Protein AF-A0A9W4N2N0-F1 (afdb_monomer)

Secondary structure (DSSP, 8-state):
------PPPPP------------------PPPPTTSPPP-HHHHHHHHHHTTTT--SS--HHHHHTT------SSS-HHHHTTT---EEE-TTT--EEETTHHHHHHHHHHHHHHHHHHHHHHHHHHHHHHHHHHHHHHHHHHHHT----------------

Structure (mmCIF, N/CA/C/O backbone):
data_AF-A0A9W4N2N0-F1
#
_entry.id   AF-A0A9W4N2N0-F1
#
loop_
_atom_site.group_PDB
_atom_site.id
_atom_site.type_symbol
_atom_site.label_atom_id
_atom_site.label_alt_id
_atom_site.label_comp_id
_atom_site.label_asym_id
_atom_site.label_entity_id
_atom_site.label_seq_id
_atom_site.pdbx_PDB_ins_code
_atom_site.Cartn_x
_atom_site.Cartn_y
_atom_site.Cartn_z
_atom_site.occupancy
_atom_site.B_iso_or_equiv
_atom_site.auth_seq_id
_atom_site.auth_comp_id
_atom_site.auth_asym_id
_atom_site.auth_atom_id
_atom_site.pdbx_PDB_model_num
ATOM 1 N N . MET A 1 1 ? -52.660 -8.958 62.579 1.00 41.34 1 MET A N 1
ATOM 2 C CA . MET A 1 1 ? -51.790 -9.693 63.511 1.00 41.34 1 MET A CA 1
ATOM 3 C C . MET A 1 1 ? -51.522 -11.046 62.896 1.00 41.34 1 MET A C 1
ATOM 5 O O . MET A 1 1 ? -52.460 -11.604 62.344 1.00 41.34 1 MET A O 1
ATOM 9 N N . ASP A 1 2 ? -50.265 -11.481 62.991 1.00 40.66 2 ASP A N 1
ATOM 10 C CA . ASP A 1 2 ? -49.773 -12.842 62.741 1.00 40.66 2 ASP A CA 1
ATOM 11 C C . ASP A 1 2 ? -49.777 -13.372 61.294 1.00 40.66 2 ASP A C 1
ATOM 13 O O . ASP A 1 2 ? -50.779 -13.308 60.599 1.00 40.66 2 ASP A O 1
ATOM 17 N N . SER A 1 3 ? -48.690 -13.905 60.730 1.00 47.72 3 SER A N 1
ATOM 18 C CA . SER A 1 3 ? -47.316 -14.108 61.210 1.00 47.72 3 SER A CA 1
ATOM 19 C C . SER A 1 3 ? -46.377 -14.130 59.993 1.00 47.72 3 SER A C 1
ATOM 21 O O . SER A 1 3 ? -46.726 -14.664 58.940 1.00 47.72 3 SER A O 1
ATOM 23 N N . LEU A 1 4 ? -45.163 -13.584 60.134 1.00 51.44 4 LEU A N 1
ATOM 24 C CA . LEU A 1 4 ? -44.071 -13.837 59.192 1.00 51.44 4 LEU A CA 1
ATOM 25 C C . LEU A 1 4 ? -43.657 -15.312 59.287 1.00 51.44 4 LEU A C 1
ATOM 27 O O . LEU A 1 4 ? -43.273 -15.767 60.362 1.00 51.44 4 LEU A O 1
ATOM 31 N N . GLN A 1 5 ? -43.634 -16.026 58.162 1.00 48.12 5 GLN A N 1
ATOM 32 C CA . GLN A 1 5 ?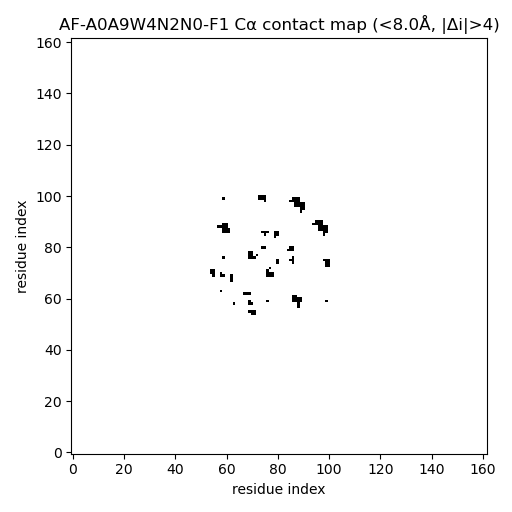 -42.888 -17.278 58.040 1.00 48.12 5 GLN A CA 1
ATOM 33 C C . GLN A 1 5 ? -41.733 -17.091 57.057 1.00 48.12 5 GLN A C 1
ATOM 35 O O . GLN A 1 5 ? -41.908 -16.921 55.853 1.00 48.12 5 GLN A O 1
ATOM 40 N N . ARG A 1 6 ? -40.532 -17.082 57.634 1.00 40.41 6 ARG A N 1
ATOM 41 C CA . ARG A 1 6 ? -39.228 -17.061 56.979 1.00 40.41 6 ARG A CA 1
ATOM 42 C C . ARG A 1 6 ? -38.822 -18.513 56.738 1.00 40.41 6 ARG A C 1
ATOM 44 O O . ARG A 1 6 ? -38.650 -19.252 57.703 1.00 40.41 6 ARG A O 1
ATOM 51 N N . SER A 1 7 ? -38.692 -18.929 55.484 1.00 46.16 7 SER A N 1
ATOM 52 C CA . SER A 1 7 ? -38.201 -20.263 55.124 1.00 46.16 7 SER A CA 1
ATOM 53 C C . SER A 1 7 ? -36.668 -20.278 54.944 1.00 46.16 7 SER A C 1
ATOM 55 O O . SER A 1 7 ? -36.087 -19.239 54.611 1.00 46.16 7 SER A O 1
ATOM 57 N N . PRO A 1 8 ? -35.983 -21.412 55.209 1.00 46.00 8 PRO A N 1
ATOM 58 C CA . PRO A 1 8 ? -34.523 -21.478 55.328 1.00 46.00 8 PRO A CA 1
ATOM 59 C C . PRO A 1 8 ? -33.812 -21.675 53.979 1.00 46.00 8 PRO A C 1
ATOM 61 O O . PRO A 1 8 ? -34.282 -22.413 53.115 1.00 46.00 8 PRO A O 1
ATOM 64 N N . SER A 1 9 ? -32.640 -21.049 53.837 1.00 41.59 9 SER A N 1
ATOM 65 C CA . SER A 1 9 ? -31.685 -21.250 52.740 1.00 41.59 9 SER A CA 1
ATOM 66 C C . SER A 1 9 ? -31.178 -22.698 52.667 1.00 41.59 9 SER A C 1
ATOM 68 O O . SER A 1 9 ? -30.813 -23.241 53.710 1.00 41.59 9 SER A O 1
ATOM 70 N N . PRO A 1 10 ? -31.033 -23.302 51.473 1.00 43.62 10 PRO A N 1
ATOM 71 C CA . PRO A 1 10 ? -30.248 -24.516 51.312 1.00 43.62 10 PRO A CA 1
ATOM 72 C C . PRO A 1 10 ? -28.777 -24.170 51.040 1.00 43.62 10 PRO A C 1
ATOM 74 O O . PRO A 1 10 ? -28.445 -23.375 50.157 1.00 43.62 10 PRO A O 1
ATOM 77 N N . GLU A 1 11 ? -27.898 -24.764 51.840 1.00 38.62 11 GLU A N 1
ATOM 78 C CA . GLU A 1 11 ? -26.449 -24.650 51.753 1.00 38.62 11 GLU A CA 1
ATOM 79 C C . GLU A 1 11 ? -25.875 -25.225 50.447 1.00 38.62 11 GLU A C 1
ATOM 81 O O . GLU A 1 11 ? -26.261 -26.283 49.958 1.00 38.62 11 GLU A O 1
ATOM 86 N N . SER A 1 12 ? -24.899 -24.482 49.922 1.00 44.03 12 SER A N 1
ATOM 87 C CA . SER A 1 12 ? -23.657 -24.923 49.279 1.00 44.03 12 SER A CA 1
ATOM 88 C C . SER A 1 12 ? -23.607 -26.340 48.688 1.00 44.03 12 SER A C 1
ATOM 90 O O . SER A 1 12 ? -23.414 -27.340 49.372 1.00 44.03 12 SER A O 1
ATOM 92 N N . SER A 1 13 ? -23.599 -26.409 47.360 1.00 39.84 13 SER A N 1
ATOM 93 C CA . SER A 1 13 ? -23.002 -27.520 46.613 1.00 39.84 13 SER A CA 1
ATOM 94 C C . SER A 1 13 ? -22.203 -26.944 45.453 1.00 39.84 13 SER A C 1
ATOM 96 O O . SER A 1 13 ? -22.612 -26.977 44.294 1.00 39.84 13 SER A O 1
ATOM 98 N N . ASN A 1 14 ? -21.063 -26.343 45.788 1.00 46.09 14 ASN A N 1
ATOM 99 C CA . ASN A 1 14 ? -20.108 -25.816 44.825 1.00 46.09 14 ASN A CA 1
ATOM 100 C C . ASN A 1 14 ? -19.435 -27.002 44.104 1.00 46.09 14 ASN A C 1
ATOM 102 O O . ASN A 1 14 ? -18.393 -27.496 44.537 1.00 46.09 14 ASN A O 1
ATOM 106 N N . LYS A 1 15 ? -20.066 -27.520 43.041 1.00 44.12 15 LYS A N 1
ATOM 107 C CA . LYS A 1 15 ? -19.470 -28.544 42.172 1.00 44.12 15 LYS A CA 1
ATOM 108 C C . LYS A 1 15 ? -18.323 -27.902 41.397 1.00 44.12 15 LYS A C 1
ATOM 110 O O . LYS A 1 15 ? -18.526 -27.267 40.366 1.00 44.12 15 LYS A O 1
ATOM 115 N N . ARG A 1 16 ? -17.112 -28.059 41.931 1.00 39.72 16 ARG A N 1
ATOM 116 C CA . ARG A 1 16 ? -15.866 -27.786 41.217 1.00 39.72 16 ARG A CA 1
ATOM 117 C C . ARG A 1 16 ? -15.821 -28.704 40.000 1.00 39.72 16 ARG A C 1
ATOM 119 O O . ARG A 1 16 ? -15.762 -29.922 40.140 1.00 39.72 16 ARG A O 1
ATOM 126 N N . ILE A 1 17 ? -15.908 -28.107 38.819 1.00 47.88 17 ILE A N 1
ATOM 127 C CA . ILE A 1 17 ? -15.541 -28.758 37.568 1.00 47.88 17 ILE A CA 1
ATOM 128 C C . ILE A 1 17 ? -14.033 -28.995 37.669 1.00 47.88 17 ILE A C 1
ATOM 130 O O . ILE A 1 17 ? -13.268 -28.047 37.833 1.00 47.88 17 ILE A O 1
ATOM 134 N N . ASN A 1 18 ? -13.630 -30.263 37.689 1.00 41.19 18 ASN A N 1
ATOM 135 C CA . ASN A 1 18 ? -12.228 -30.640 37.613 1.00 41.19 18 ASN A CA 1
ATOM 136 C C . ASN A 1 18 ? -11.771 -30.386 36.175 1.00 41.19 18 ASN A C 1
ATOM 138 O O . ASN A 1 18 ? -12.180 -31.102 35.262 1.00 41.19 18 ASN A O 1
ATOM 142 N N . ASP A 1 19 ? -10.963 -29.347 35.986 1.00 38.22 19 ASP A N 1
ATOM 143 C CA . ASP A 1 19 ? -10.160 -29.179 34.783 1.00 38.22 19 ASP A CA 1
ATOM 144 C C . ASP A 1 19 ? -9.094 -30.282 34.789 1.00 38.22 19 ASP A C 1
ATOM 146 O O . ASP A 1 19 ? -8.152 -30.249 35.584 1.00 38.22 19 ASP A O 1
ATOM 150 N N . ASP A 1 20 ? -9.287 -31.292 33.940 1.00 39.09 20 ASP A N 1
ATOM 151 C CA . ASP A 1 20 ? -8.318 -32.355 33.691 1.00 39.09 20 ASP A CA 1
ATOM 152 C C . ASP A 1 20 ? -7.038 -31.724 33.123 1.00 39.09 20 ASP A C 1
ATOM 154 O O . ASP A 1 20 ? -6.958 -31.278 31.973 1.00 39.09 20 ASP A O 1
ATOM 158 N N . ALA A 1 21 ? -6.046 -31.587 33.997 1.00 45.16 21 ALA A N 1
ATOM 159 C CA . ALA A 1 21 ? -4.728 -31.106 33.656 1.00 45.16 21 ALA A CA 1
ATOM 160 C C . ALA A 1 21 ? -4.012 -32.200 32.859 1.00 45.16 21 ALA A C 1
ATOM 162 O O . ALA A 1 21 ? -3.432 -33.120 33.427 1.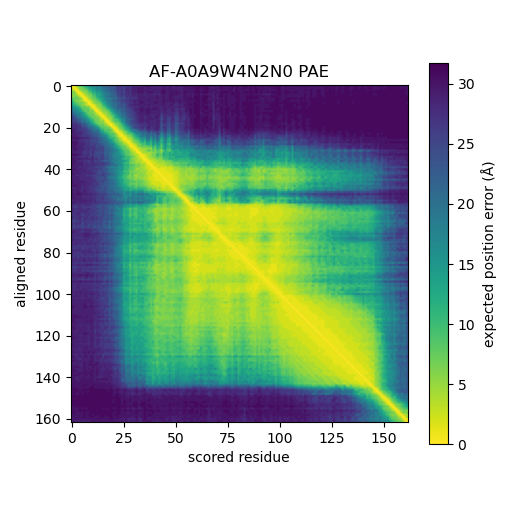00 45.16 21 ALA A O 1
ATOM 163 N N . SER A 1 22 ? -4.015 -32.068 31.532 1.00 52.19 22 SER A N 1
ATOM 164 C CA . SER A 1 22 ? -3.043 -32.734 30.665 1.00 52.19 22 SER A CA 1
ATOM 165 C C . SER A 1 22 ? -1.631 -32.287 31.075 1.00 52.19 22 SER A C 1
ATOM 167 O O . SER A 1 22 ? -1.112 -31.280 30.582 1.00 52.19 22 SER A O 1
ATOM 169 N N . ASP A 1 23 ? -1.019 -33.032 31.993 1.00 50.09 23 ASP A N 1
ATOM 170 C CA . ASP A 1 23 ? 0.338 -32.852 32.502 1.00 50.09 23 ASP A CA 1
ATOM 171 C C . ASP A 1 23 ? 1.360 -33.285 31.442 1.00 50.09 23 ASP A C 1
ATOM 173 O O . ASP A 1 23 ? 1.898 -34.390 31.449 1.00 50.09 23 ASP A O 1
ATOM 177 N N . ASN A 1 24 ? 1.589 -32.415 30.457 1.00 54.53 24 ASN A N 1
ATOM 178 C CA . ASN A 1 24 ? 2.784 -32.493 29.628 1.00 54.53 24 ASN A CA 1
ATOM 179 C C . ASN A 1 24 ? 3.820 -31.518 30.213 1.00 54.53 24 ASN A C 1
ATOM 181 O O . ASN A 1 24 ? 3.557 -30.304 30.221 1.00 54.53 24 ASN A O 1
ATOM 185 N N . PRO A 1 25 ? 4.985 -31.987 30.706 1.00 54.00 25 PRO A N 1
ATOM 186 C CA . PRO A 1 25 ? 5.994 -31.110 31.276 1.00 54.00 25 PRO A CA 1
ATOM 187 C C . PRO A 1 25 ? 6.456 -30.109 30.216 1.00 54.00 25 PRO A C 1
ATOM 189 O O . PRO A 1 25 ? 7.121 -30.450 29.238 1.00 54.00 25 PRO A O 1
ATOM 192 N N . LYS A 1 26 ? 6.096 -28.835 30.414 1.00 56.56 26 LYS A N 1
ATOM 193 C CA . LYS A 1 26 ? 6.559 -27.737 29.558 1.00 56.56 26 LYS A CA 1
ATOM 194 C C . LYS A 1 26 ? 8.093 -27.786 29.530 1.00 56.56 26 LYS A C 1
ATOM 196 O O . LYS A 1 26 ? 8.701 -27.714 30.603 1.00 56.56 26 LYS A O 1
ATOM 201 N N . PRO A 1 27 ? 8.734 -27.888 28.351 1.00 63.66 27 PRO A N 1
ATOM 202 C CA . PRO A 1 27 ? 10.182 -28.002 28.269 1.00 63.66 27 PRO A CA 1
ATOM 203 C C . PRO A 1 27 ? 10.830 -26.810 28.978 1.00 63.66 27 PRO A C 1
ATOM 205 O O . PRO A 1 27 ? 10.466 -25.651 28.740 1.00 63.66 27 PRO A O 1
ATOM 208 N N . LYS A 1 28 ? 11.768 -27.099 29.889 1.00 60.41 28 LYS A N 1
ATOM 209 C CA . LYS A 1 28 ? 12.525 -26.079 30.623 1.00 60.41 28 LYS A CA 1
ATOM 210 C C . LYS A 1 28 ? 13.250 -25.212 29.598 1.00 60.41 28 LYS A C 1
ATOM 212 O O . LYS A 1 28 ? 14.153 -25.678 28.911 1.00 60.41 28 LYS A O 1
ATOM 217 N N . LYS A 1 29 ? 12.838 -23.948 29.476 1.00 67.38 29 LYS A N 1
ATOM 218 C CA . LYS A 1 29 ? 13.487 -22.991 28.577 1.00 67.38 29 LYS A CA 1
ATOM 219 C C . LYS A 1 29 ? 14.905 -22.743 29.088 1.00 67.38 29 LYS A C 1
ATOM 221 O O . LYS A 1 29 ? 15.081 -22.051 30.089 1.00 67.38 29 LYS A O 1
ATOM 226 N N . HIS A 1 30 ? 15.898 -23.328 28.424 1.00 72.94 30 HIS A N 1
ATOM 227 C CA . HIS A 1 30 ? 17.304 -23.038 28.683 1.00 72.94 30 HIS A CA 1
ATOM 228 C C . HIS A 1 30 ? 17.534 -21.530 28.494 1.00 72.94 30 HIS A C 1
ATOM 230 O O . HIS A 1 30 ? 17.078 -20.946 27.505 1.00 72.94 30 HIS A O 1
ATOM 236 N N . ARG A 1 31 ? 18.193 -20.868 29.456 1.00 73.75 31 ARG A N 1
ATOM 237 C CA . ARG A 1 31 ? 18.574 -19.456 29.288 1.00 73.75 31 ARG A CA 1
ATOM 238 C C . ARG A 1 31 ? 19.584 -19.398 28.144 1.00 73.75 31 ARG A C 1
ATOM 240 O O . ARG A 1 31 ? 20.559 -20.139 28.162 1.00 73.75 31 ARG A O 1
ATOM 247 N N . ARG A 1 32 ? 19.331 -18.557 27.142 1.00 76.69 32 ARG A N 1
ATOM 248 C CA . ARG A 1 32 ? 20.263 -18.366 26.020 1.00 76.69 32 ARG A CA 1
ATOM 249 C C . ARG A 1 32 ? 21.641 -17.975 26.553 1.00 76.69 32 ARG A C 1
ATOM 251 O O . ARG A 1 32 ? 21.721 -17.188 27.501 1.00 76.69 32 ARG A O 1
ATOM 258 N N . SER A 1 33 ? 22.691 -18.538 25.963 1.00 78.94 33 SER A N 1
ATOM 259 C CA . SER A 1 33 ? 24.059 -18.130 26.264 1.00 78.94 33 SER A CA 1
ATOM 260 C C . SER A 1 33 ? 24.280 -16.695 25.787 1.00 78.94 33 SER A C 1
ATOM 262 O O . SER A 1 33 ? 23.621 -16.226 24.861 1.00 78.94 33 SER A O 1
ATOM 264 N N . ARG A 1 34 ? 25.236 -15.989 26.398 1.00 82.12 34 ARG A N 1
ATOM 265 C CA . ARG A 1 34 ? 25.614 -14.624 25.993 1.00 82.12 34 ARG A CA 1
ATOM 266 C C . ARG A 1 34 ? 26.115 -14.551 24.539 1.00 82.12 34 ARG A C 1
ATOM 268 O O . ARG A 1 34 ? 26.063 -13.477 23.956 1.00 82.12 34 ARG A O 1
ATOM 275 N N . HIS A 1 35 ? 26.591 -15.670 23.987 1.00 86.00 35 HIS A N 1
ATOM 276 C CA . HIS A 1 35 ? 27.174 -15.768 22.643 1.00 86.00 35 HIS A CA 1
ATOM 277 C C . HIS A 1 35 ? 26.260 -16.456 21.616 1.00 86.00 35 HIS A C 1
ATOM 279 O O . HIS A 1 35 ? 26.697 -16.696 20.495 1.00 86.00 35 HIS A O 1
ATOM 285 N N . ASP A 1 36 ? 25.020 -16.799 21.978 1.00 82.56 36 ASP A N 1
ATOM 286 C CA . ASP A 1 36 ? 24.069 -17.305 20.986 1.00 82.56 36 ASP A CA 1
ATOM 287 C C . ASP A 1 36 ? 23.644 -16.176 20.030 1.00 82.56 36 ASP A C 1
ATOM 289 O O . ASP A 1 36 ? 23.421 -15.049 20.488 1.00 82.56 36 ASP A O 1
ATOM 293 N N . PRO A 1 37 ? 23.487 -16.455 18.721 1.00 85.50 37 PRO A N 1
ATOM 294 C CA . PRO A 1 37 ? 22.957 -15.481 17.777 1.00 85.50 37 PRO A CA 1
ATOM 295 C C . PRO A 1 37 ? 21.541 -15.057 18.178 1.00 85.50 37 PRO A C 1
ATOM 297 O O . PRO A 1 37 ? 20.750 -15.838 18.719 1.00 85.50 37 PRO A O 1
ATOM 300 N N . GLU A 1 38 ? 21.212 -13.794 17.914 1.00 86.38 38 GLU A N 1
ATOM 301 C CA . GLU A 1 38 ? 19.901 -13.263 18.254 1.00 86.38 38 GLU A CA 1
ATOM 302 C C . GLU A 1 38 ? 18.815 -13.964 17.411 1.00 86.38 38 GLU A C 1
ATOM 304 O O . GLU A 1 38 ? 18.918 -14.005 16.184 1.00 86.38 38 GLU A O 1
ATOM 309 N N . PRO A 1 39 ? 17.785 -14.565 18.033 1.00 87.12 39 PRO A N 1
ATOM 310 C CA . PRO A 1 39 ? 16.715 -15.216 17.293 1.00 87.12 39 PRO A CA 1
ATOM 311 C C . PRO A 1 39 ? 15.840 -14.181 16.589 1.00 87.12 39 PRO A C 1
ATOM 313 O O . PRO A 1 39 ? 15.704 -13.049 17.054 1.00 87.12 39 PRO A O 1
ATOM 316 N N . ASP A 1 40 ? 15.145 -14.606 15.532 1.00 89.56 40 ASP A N 1
ATOM 317 C CA . ASP A 1 40 ? 14.111 -13.779 14.912 1.00 89.56 40 ASP A CA 1
ATOM 318 C C . ASP A 1 40 ? 12.923 -13.606 15.874 1.00 89.56 40 ASP A C 1
ATOM 320 O O . ASP A 1 40 ? 11.980 -14.405 15.928 1.00 89.56 40 ASP A O 1
ATOM 324 N N . TRP A 1 41 ? 12.964 -12.518 16.640 1.00 88.81 41 TRP A N 1
ATOM 325 C CA . TRP A 1 41 ? 11.894 -12.099 17.539 1.00 88.81 41 TRP A CA 1
ATOM 326 C C . TRP A 1 41 ? 10.555 -11.944 16.821 1.00 88.81 41 TRP A C 1
ATOM 328 O O . TRP A 1 41 ? 9.505 -12.231 17.401 1.00 88.81 41 TRP A O 1
ATOM 338 N N . SER A 1 42 ? 10.582 -11.529 15.554 1.00 89.88 42 SER A N 1
ATOM 339 C CA . SER A 1 42 ? 9.380 -11.323 14.756 1.00 89.88 42 SER A CA 1
ATOM 340 C C . SER A 1 42 ? 8.741 -12.656 14.378 1.00 89.88 42 SER A C 1
ATOM 342 O O . SER A 1 42 ? 7.521 -12.778 14.467 1.00 89.88 42 SER A O 1
ATOM 344 N N . ALA A 1 43 ? 9.526 -13.680 14.024 1.00 88.06 43 ALA A N 1
ATOM 345 C CA . ALA A 1 43 ? 9.008 -15.032 13.783 1.00 88.06 43 ALA A CA 1
ATOM 346 C C . ALA A 1 43 ? 8.335 -15.615 15.025 1.00 88.06 43 ALA A C 1
ATOM 348 O O . ALA A 1 43 ? 7.201 -16.091 14.946 1.00 88.06 43 ALA A O 1
ATOM 349 N N . LEU A 1 44 ? 8.990 -15.502 16.181 1.00 89.06 44 LEU A N 1
ATOM 350 C CA . LEU A 1 44 ? 8.438 -15.978 17.450 1.00 89.06 44 LEU A CA 1
ATOM 351 C C . LEU A 1 44 ? 7.134 -15.250 17.812 1.00 89.06 44 LEU A C 1
ATOM 353 O O . LEU A 1 44 ? 6.187 -15.863 18.311 1.00 89.06 44 LEU A O 1
ATOM 357 N N . MET A 1 45 ? 7.049 -13.945 17.536 1.00 85.75 45 MET A N 1
ATOM 358 C CA . MET A 1 45 ? 5.816 -13.183 17.743 1.00 85.75 45 MET A CA 1
ATOM 359 C C . MET A 1 45 ? 4.719 -13.566 16.751 1.00 85.75 45 MET A C 1
ATOM 361 O O . MET A 1 45 ? 3.573 -13.714 17.173 1.00 85.75 45 MET A O 1
ATOM 365 N N . ARG A 1 46 ? 5.041 -13.801 15.472 1.00 86.56 46 ARG A N 1
ATOM 366 C CA . ARG A 1 46 ? 4.076 -14.312 14.481 1.00 86.56 46 ARG A CA 1
ATOM 367 C C . ARG A 1 46 ? 3.476 -15.648 14.926 1.00 86.56 46 ARG A C 1
ATOM 369 O O . ARG A 1 46 ? 2.260 -15.809 14.873 1.00 86.56 46 ARG A O 1
ATOM 376 N N . GLU A 1 47 ? 4.299 -16.562 15.439 1.00 85.06 47 GLU A N 1
ATOM 377 C CA . GLU A 1 47 ? 3.845 -17.863 15.952 1.00 85.06 47 GLU A CA 1
ATOM 378 C C . GLU A 1 47 ? 2.972 -17.732 17.212 1.00 85.06 47 GLU A C 1
ATOM 380 O O . GLU A 1 47 ? 2.000 -18.463 17.408 1.00 85.06 47 GLU A O 1
ATOM 385 N N . LYS A 1 48 ? 3.292 -16.779 18.090 1.00 84.19 48 LYS A N 1
ATOM 386 C CA . LYS A 1 48 ? 2.484 -16.519 19.285 1.00 84.19 48 LYS A CA 1
ATOM 387 C C . LYS A 1 48 ? 1.126 -15.907 18.934 1.00 84.19 48 LYS A C 1
ATOM 389 O O . LYS A 1 48 ? 0.122 -16.275 19.540 1.00 84.19 48 LYS A O 1
ATOM 394 N N . VAL A 1 49 ? 1.098 -14.988 17.969 1.00 79.56 49 VAL A N 1
ATOM 395 C CA . VAL A 1 49 ? -0.119 -14.297 17.517 1.00 79.56 49 VAL A CA 1
ATOM 396 C C . VAL A 1 49 ? -1.050 -15.242 16.756 1.00 79.56 49 VAL A C 1
ATOM 398 O O . VAL A 1 49 ? -2.261 -15.186 16.970 1.00 79.56 49 VAL A O 1
ATOM 401 N N . SER A 1 50 ? -0.520 -16.151 15.929 1.00 74.56 50 SER A N 1
ATOM 402 C CA . SER A 1 50 ? -1.342 -17.129 15.198 1.00 74.56 50 SER A CA 1
ATOM 403 C C . SER A 1 50 ? -2.098 -18.079 16.135 1.00 74.56 50 SER A C 1
ATOM 405 O O . SER A 1 50 ? -3.252 -18.415 15.873 1.00 74.56 50 SER A O 1
ATOM 407 N N . LYS A 1 51 ? -1.500 -18.436 17.280 1.00 72.75 51 LYS A N 1
ATOM 408 C CA . LYS A 1 51 ? -2.135 -19.259 18.325 1.00 72.75 51 LYS A CA 1
ATOM 409 C C . LYS A 1 51 ? -3.243 -18.526 19.099 1.00 72.75 51 LYS A C 1
ATOM 411 O O . LYS A 1 51 ? -4.081 -19.181 19.708 1.00 72.75 51 LYS A O 1
ATOM 416 N N . SER A 1 52 ? -3.296 -17.189 19.075 1.00 64.56 52 SER A N 1
ATOM 417 C CA . SER A 1 52 ? -4.309 -16.377 19.777 1.00 64.56 52 SER A CA 1
ATOM 418 C C . SER A 1 52 ? -5.375 -15.783 18.842 1.00 64.56 52 SER A C 1
ATOM 420 O O . SER A 1 52 ? -5.798 -14.640 19.033 1.00 64.56 52 SER A O 1
ATOM 422 N N . SER A 1 53 ? -5.807 -16.538 17.825 1.00 63.09 53 SER A N 1
ATOM 423 C CA . SER A 1 53 ? -6.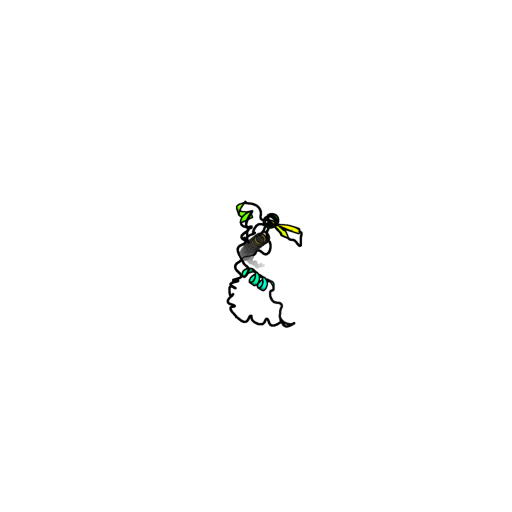576 -16.041 16.665 1.00 63.09 53 SER A CA 1
ATOM 424 C C . SER A 1 53 ? -7.898 -15.320 16.986 1.00 63.09 53 SER A C 1
ATOM 426 O O . SER A 1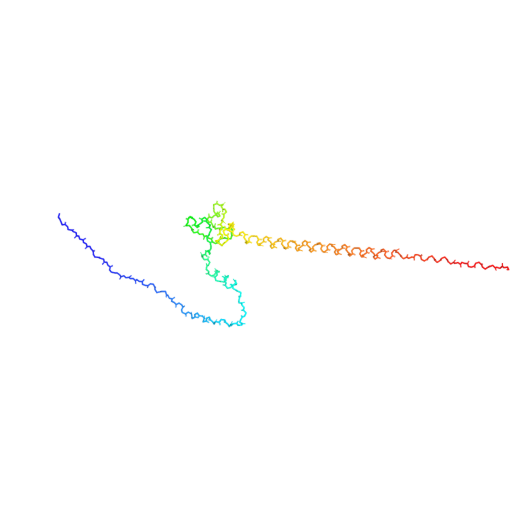 53 ? -8.418 -14.582 16.153 1.00 63.09 53 SER A O 1
ATOM 428 N N . SER A 1 54 ? -8.442 -15.469 18.199 1.00 61.94 54 SER A N 1
ATOM 429 C CA . SER A 1 54 ? -9.720 -14.852 18.575 1.00 61.94 54 SER A CA 1
ATOM 430 C C . SER A 1 54 ? -9.636 -13.369 18.967 1.00 61.94 54 SER A C 1
ATOM 432 O O . SER A 1 54 ? -10.679 -12.706 18.986 1.00 61.94 54 SER A O 1
ATOM 434 N N . ARG A 1 55 ? -8.468 -12.831 19.343 1.00 65.56 55 ARG A N 1
ATOM 435 C CA . ARG A 1 55 ? -8.358 -11.449 19.847 1.00 65.56 55 ARG A CA 1
ATOM 436 C C . ARG A 1 55 ? -7.504 -10.601 18.917 1.00 65.56 55 ARG A C 1
ATOM 438 O O . ARG A 1 55 ? -6.338 -10.898 18.689 1.00 65.56 55 ARG A O 1
ATOM 445 N N . VAL A 1 56 ? -8.074 -9.502 18.424 1.00 72.31 56 VAL A N 1
ATOM 446 C CA . VAL A 1 56 ? -7.306 -8.484 17.704 1.00 72.31 56 VAL A CA 1
ATOM 447 C C . VAL A 1 56 ? -6.523 -7.639 18.710 1.00 72.31 56 VAL A C 1
ATOM 449 O O . VAL A 1 56 ? -7.099 -7.143 19.677 1.00 72.31 56 VAL A O 1
ATOM 452 N N . GLY A 1 57 ? -5.216 -7.473 18.491 1.00 76.50 57 GLY A N 1
ATOM 453 C CA . GLY A 1 57 ? -4.359 -6.682 19.386 1.00 76.50 57 GLY A CA 1
ATOM 454 C C . GLY A 1 57 ? -4.748 -5.199 19.442 1.00 76.50 57 GLY A C 1
ATOM 455 O O . GLY A 1 57 ? -4.589 -4.554 20.474 1.00 76.50 57 GLY A O 1
ATOM 456 N N . GLN A 1 58 ? -5.334 -4.672 18.361 1.00 86.69 58 GLN A N 1
ATOM 457 C CA . GLN A 1 58 ? -5.812 -3.292 18.277 1.00 86.69 58 GLN A CA 1
ATOM 458 C C . GLN A 1 58 ? -7.217 -3.243 17.672 1.00 86.69 58 GLN A C 1
ATOM 460 O O . GLN A 1 58 ? -7.434 -3.632 16.521 1.00 86.69 58 GLN A O 1
ATOM 465 N N . ALA A 1 59 ? -8.187 -2.755 18.446 1.00 93.00 59 ALA A N 1
ATOM 466 C CA . ALA A 1 59 ? -9.529 -2.441 17.956 1.00 93.00 59 ALA A CA 1
ATOM 467 C C . ALA A 1 59 ? -9.530 -1.118 17.168 1.00 93.00 59 ALA A C 1
ATOM 469 O O . ALA A 1 59 ? -8.747 -0.214 17.469 1.00 93.00 59 ALA A O 1
ATOM 470 N N . CYS A 1 60 ? -10.416 -1.000 16.174 1.00 94.44 60 CYS A N 1
ATOM 471 C CA . CYS A 1 60 ? -10.625 0.251 15.439 1.00 94.44 60 CYS A CA 1
ATOM 472 C C . CYS A 1 60 ? -11.297 1.320 16.311 1.00 94.44 60 CYS A C 1
ATOM 474 O O . CYS A 1 60 ? -11.916 1.004 17.332 1.00 94.44 60 CYS A O 1
ATOM 476 N N . ASP A 1 61 ? -11.201 2.583 15.903 1.00 94.81 61 ASP A N 1
ATOM 477 C CA . ASP A 1 61 ? -11.621 3.706 16.750 1.00 94.81 61 ASP A CA 1
ATOM 478 C C . ASP A 1 61 ? -13.135 3.739 16.963 1.00 94.81 61 ASP A C 1
ATOM 480 O O . ASP A 1 61 ? -13.604 3.957 18.079 1.00 94.81 61 ASP A O 1
ATOM 484 N N . ARG A 1 62 ? -13.915 3.382 15.935 1.00 94.94 62 ARG A N 1
ATOM 485 C CA . ARG A 1 62 ? -15.376 3.256 16.043 1.00 94.94 62 ARG A CA 1
ATOM 486 C C . ARG A 1 62 ? -15.786 2.206 17.075 1.00 94.94 62 ARG A C 1
ATOM 488 O O . ARG A 1 62 ? -16.602 2.495 17.948 1.00 94.94 62 ARG A O 1
ATOM 495 N N . CYS A 1 63 ? -15.220 1.001 16.988 1.00 94.88 63 CYS A N 1
ATOM 496 C CA . CYS A 1 63 ? -15.526 -0.077 17.931 1.00 94.88 63 CYS A CA 1
ATOM 497 C C . CYS A 1 63 ? -15.068 0.269 19.352 1.00 94.88 63 CYS A C 1
ATOM 499 O O . CYS A 1 63 ? -15.763 -0.062 20.311 1.00 94.88 63 CYS A O 1
ATOM 501 N N . LYS A 1 64 ? -13.940 0.977 19.479 1.00 93.81 64 LYS A N 1
ATOM 502 C CA . LYS A 1 64 ? -13.407 1.457 20.757 1.00 93.81 64 LYS A CA 1
ATOM 503 C C . LYS A 1 64 ? -14.358 2.460 21.421 1.00 93.81 64 LYS A C 1
ATOM 505 O O . LYS A 1 64 ? -14.705 2.273 22.582 1.00 93.81 64 LYS A O 1
ATOM 510 N N . LEU A 1 65 ? -14.838 3.464 20.681 1.00 94.69 65 LEU A N 1
ATOM 511 C CA . LEU A 1 65 ? -15.758 4.487 21.201 1.00 94.69 65 LEU A CA 1
ATOM 512 C C . LEU A 1 65 ? -17.158 3.938 21.496 1.00 94.69 65 LEU A C 1
ATOM 514 O O . LEU A 1 65 ? -17.743 4.251 22.528 1.00 94.69 65 LEU A O 1
ATOM 518 N N . LYS A 1 66 ? -17.695 3.089 20.613 1.00 95.00 66 LYS A N 1
ATOM 519 C CA . LYS A 1 66 ? -19.021 2.471 20.783 1.00 95.00 66 LYS A CA 1
ATOM 520 C C . LYS A 1 66 ? -19.020 1.257 21.717 1.00 95.00 66 LYS A C 1
ATOM 522 O O . LYS A 1 66 ? -20.078 0.676 21.928 1.00 95.00 66 LYS A O 1
ATOM 527 N N . LYS A 1 67 ? -17.859 0.877 22.267 1.00 94.12 67 LYS A N 1
ATOM 528 C CA . LYS A 1 67 ? -17.682 -0.269 23.177 1.00 94.12 67 LYS A CA 1
ATOM 529 C C . LYS A 1 67 ? -18.290 -1.566 22.624 1.00 94.12 67 LYS A C 1
ATOM 531 O O . LYS A 1 67 ? -18.968 -2.305 23.328 1.00 94.12 67 LYS A O 1
ATOM 536 N N . MET A 1 68 ? -18.037 -1.838 21.346 1.00 92.56 68 MET A N 1
ATOM 537 C CA . MET A 1 68 ? -18.544 -3.014 20.629 1.00 92.56 68 MET A CA 1
ATOM 538 C C . MET A 1 68 ? -17.398 -3.907 20.137 1.00 92.56 68 MET A C 1
ATOM 540 O O . MET A 1 68 ? -16.259 -3.455 19.991 1.00 92.56 68 MET A O 1
ATOM 544 N N . LYS A 1 69 ? -17.692 -5.183 19.853 1.00 91.38 69 LYS A N 1
ATOM 545 C CA . LYS A 1 69 ? -16.691 -6.159 19.392 1.00 91.38 69 LYS A CA 1
ATOM 546 C C . LYS A 1 69 ? -16.081 -5.733 18.047 1.00 91.38 69 LYS A C 1
ATOM 548 O O . LYS A 1 69 ? -16.796 -5.357 17.124 1.00 91.38 69 LYS A O 1
ATOM 553 N N . CYS A 1 70 ? -14.754 -5.815 17.940 1.00 93.06 70 CYS A N 1
ATOM 554 C CA . CYS A 1 70 ? -14.002 -5.577 16.705 1.00 93.06 70 CYS A CA 1
ATOM 555 C C . CYS A 1 70 ? -13.431 -6.905 16.193 1.00 93.06 70 CYS A C 1
ATOM 557 O O . CYS A 1 70 ? -12.729 -7.590 16.935 1.00 93.06 70 CYS A O 1
ATOM 559 N N . THR A 1 71 ? -13.709 -7.259 14.939 1.00 91.00 71 THR A N 1
ATOM 560 C CA . THR A 1 71 ? -13.168 -8.462 14.284 1.00 91.00 71 THR A CA 1
ATOM 561 C C . THR A 1 71 ? -11.833 -8.174 13.568 1.00 91.00 71 THR A C 1
ATOM 563 O O . THR A 1 71 ? -11.582 -7.021 13.193 1.00 91.00 71 THR A O 1
ATOM 566 N N . PRO A 1 72 ? -10.944 -9.179 13.419 1.00 85.62 72 PRO A N 1
ATOM 567 C CA . PRO A 1 72 ? -9.599 -9.029 12.851 1.00 85.62 72 PRO A CA 1
ATOM 568 C C . PRO A 1 72 ? -9.529 -9.189 11.316 1.00 85.62 72 PRO A C 1
ATOM 570 O O . PRO A 1 72 ? -8.603 -9.803 10.800 1.00 85.62 72 PRO A O 1
ATOM 573 N N . ASP A 1 73 ? -10.475 -8.630 10.569 1.00 86.50 73 ASP A N 1
ATOM 574 C CA . ASP A 1 73 ? -10.505 -8.772 9.106 1.00 86.50 73 ASP A CA 1
ATOM 575 C C . ASP A 1 73 ? -9.501 -7.836 8.400 1.00 86.50 73 ASP A C 1
ATOM 577 O O . ASP A 1 73 ? -9.240 -6.713 8.856 1.00 86.50 73 ASP A O 1
ATOM 581 N N . PHE A 1 74 ? -8.963 -8.285 7.257 1.00 80.62 74 PHE A N 1
ATOM 582 C CA . PHE A 1 74 ? -7.883 -7.606 6.521 1.00 80.62 74 PHE A CA 1
ATOM 583 C C . PHE A 1 74 ? -8.270 -6.206 6.015 1.00 80.62 74 PHE A C 1
ATOM 585 O O . PHE A 1 74 ? -7.508 -5.250 6.172 1.00 80.62 74 PHE A O 1
ATOM 592 N N . TYR A 1 75 ? -9.470 -6.057 5.446 1.00 85.62 75 TYR A N 1
ATOM 593 C CA . TYR A 1 75 ? -9.928 -4.796 4.842 1.00 85.62 75 TYR A CA 1
ATOM 594 C C . TYR A 1 75 ? -10.595 -3.831 5.834 1.00 85.62 75 TYR A C 1
ATOM 596 O O . TYR A 1 75 ? -10.746 -2.644 5.552 1.00 85.62 75 TYR A O 1
ATOM 604 N N . GLY A 1 76 ? -10.980 -4.308 7.014 1.00 91.31 76 GLY A N 1
ATOM 605 C CA . GLY A 1 76 ? -11.803 -3.561 7.961 1.00 91.31 76 GLY A CA 1
ATOM 606 C C . GLY A 1 76 ? -12.627 -4.527 8.793 1.00 91.31 76 GLY A C 1
ATOM 607 O O . GLY A 1 76 ? -13.004 -5.559 8.271 1.00 91.31 76 GLY A O 1
ATOM 608 N N . CYS A 1 77 ? -12.928 -4.228 10.059 1.00 93.25 77 CYS A N 1
ATOM 609 C CA . CYS A 1 77 ? -13.754 -5.147 10.844 1.00 93.25 77 CYS A CA 1
ATOM 610 C C . CYS A 1 77 ? -15.160 -5.286 10.235 1.00 93.25 77 CYS A C 1
ATOM 612 O O . CYS A 1 77 ? -15.691 -4.322 9.674 1.00 93.25 77 CYS A O 1
ATOM 614 N N . GLY A 1 78 ? -15.786 -6.451 10.404 1.00 92.50 78 GLY A N 1
ATOM 615 C CA . GLY A 1 78 ? -17.093 -6.784 9.835 1.00 92.50 78 GLY A CA 1
ATOM 616 C C . GLY A 1 78 ? -18.178 -5.746 10.126 1.00 92.50 78 GLY A C 1
ATOM 617 O O . GLY A 1 78 ? -18.977 -5.432 9.254 1.00 92.50 78 GLY A O 1
ATOM 618 N N . CYS A 1 79 ? -18.164 -5.112 11.302 1.00 92.81 79 CYS A N 1
ATOM 619 C CA . CYS A 1 79 ? -19.132 -4.064 11.630 1.00 92.81 79 CYS A CA 1
ATOM 620 C C . CYS A 1 79 ? -18.956 -2.766 10.827 1.00 92.81 79 CYS A C 1
ATOM 622 O O . CYS A 1 79 ? -19.932 -2.057 10.606 1.00 92.81 79 CYS A 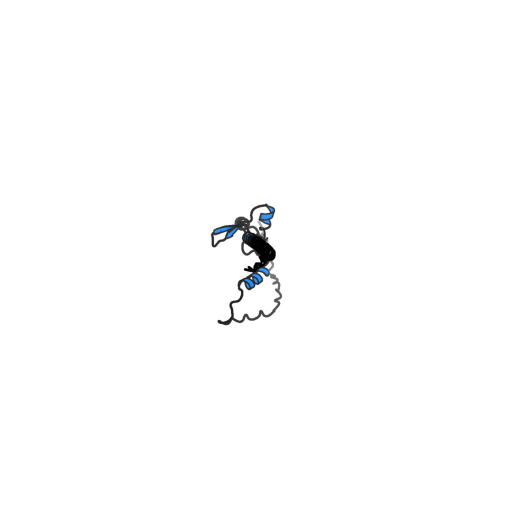O 1
ATOM 624 N N . CYS A 1 80 ? -17.726 -2.408 10.452 1.00 94.75 80 CYS A N 1
ATOM 625 C CA . CYS A 1 80 ? -17.476 -1.239 9.605 1.00 94.75 80 CYS A CA 1
ATOM 626 C C . CYS A 1 80 ? -17.735 -1.570 8.134 1.00 94.75 80 CYS A C 1
ATOM 628 O O . CYS A 1 80 ? -18.324 -0.751 7.433 1.00 94.75 80 CYS A O 1
ATOM 630 N N . LEU A 1 81 ? -17.356 -2.778 7.700 1.00 93.81 81 LEU A N 1
ATOM 631 C CA . LEU A 1 81 ? -17.616 -3.262 6.344 1.00 93.81 81 LEU A CA 1
ATOM 632 C C . LEU A 1 81 ? -19.116 -3.352 6.049 1.00 93.81 81 LEU A C 1
ATOM 634 O O . LEU A 1 81 ? -19.557 -2.829 5.036 1.00 93.81 81 LEU A O 1
ATOM 638 N N . ALA A 1 82 ? -19.913 -3.912 6.963 1.00 93.94 82 ALA A N 1
ATOM 639 C CA . ALA A 1 82 ? -21.366 -4.012 6.799 1.00 93.94 82 ALA A CA 1
ATOM 640 C C . ALA A 1 82 ? -22.069 -2.647 6.668 1.00 93.94 82 ALA A C 1
ATOM 642 O O . ALA A 1 82 ? -23.166 -2.567 6.127 1.00 93.94 82 ALA A O 1
ATOM 643 N N . LEU A 1 83 ? -21.447 -1.575 7.166 1.00 93.94 83 LEU A N 1
ATOM 644 C CA . LEU A 1 83 ? -21.964 -0.207 7.080 1.00 93.94 83 LEU A CA 1
ATOM 645 C C . LEU A 1 83 ? -21.322 0.607 5.950 1.00 93.94 83 LEU A C 1
ATOM 647 O O . LEU A 1 83 ? -21.598 1.798 5.847 1.00 93.94 83 LEU A O 1
ATOM 651 N N . ASN A 1 84 ? -20.445 0.002 5.141 1.00 93.81 84 ASN A N 1
ATOM 652 C CA . ASN A 1 84 ? -19.659 0.685 4.110 1.00 93.81 84 ASN A CA 1
ATOM 653 C C . ASN A 1 84 ? -18.900 1.920 4.633 1.00 93.81 84 ASN A C 1
ATOM 655 O O . ASN A 1 84 ? -18.751 2.924 3.939 1.00 93.81 84 ASN A O 1
ATOM 659 N N . LEU A 1 85 ? -18.407 1.854 5.875 1.00 93.12 85 LEU A N 1
ATOM 660 C CA . LEU A 1 85 ? -17.633 2.928 6.495 1.00 93.12 85 LEU A CA 1
ATOM 661 C C . LEU A 1 85 ? -16.144 2.568 6.565 1.00 93.12 85 LEU A C 1
ATOM 663 O O . LEU A 1 85 ? -15.794 1.420 6.861 1.00 93.12 85 LEU A O 1
ATOM 667 N N . PRO A 1 86 ? -15.236 3.547 6.389 1.00 93.25 86 PRO A N 1
ATOM 668 C CA . PRO A 1 86 ? -13.805 3.299 6.495 1.00 93.25 86 PRO A CA 1
ATOM 669 C C . PRO A 1 86 ? -13.429 2.890 7.925 1.00 93.25 86 PRO A C 1
ATOM 671 O O . PRO A 1 86 ? -13.640 3.627 8.892 1.00 93.25 86 PRO A O 1
ATOM 674 N N . CYS A 1 87 ? -12.827 1.710 8.065 1.00 95.19 87 CYS A N 1
ATOM 675 C CA . CYS A 1 87 ? -12.328 1.218 9.344 1.00 95.19 87 CYS A CA 1
ATOM 676 C C . CYS A 1 87 ? -11.006 1.918 9.687 1.00 95.19 87 CYS A C 1
ATOM 678 O O . CYS A 1 87 ? -9.958 1.530 9.178 1.00 95.19 87 CYS A O 1
ATOM 680 N N . LYS A 1 88 ? -11.048 2.949 10.534 1.00 95.12 88 LYS A N 1
ATOM 681 C CA . LYS A 1 88 ? -9.865 3.724 10.941 1.00 95.12 88 LYS A CA 1
ATOM 682 C C . LYS A 1 88 ? -9.252 3.219 12.249 1.00 95.12 88 LYS A C 1
ATOM 684 O O . LYS A 1 88 ? -9.954 2.687 13.116 1.00 95.12 88 LYS A O 1
ATOM 689 N N . VAL A 1 89 ? -7.932 3.330 12.334 1.00 93.06 89 VAL A N 1
ATOM 690 C CA . VAL A 1 89 ? -7.114 2.954 13.481 1.00 93.06 89 VAL A CA 1
ATOM 691 C C . VAL A 1 89 ? -6.094 4.067 13.722 1.00 93.06 89 VAL A C 1
ATOM 693 O O . VAL A 1 89 ? -5.224 4.290 12.882 1.00 93.06 89 VAL A O 1
ATOM 696 N N . THR A 1 90 ? -6.193 4.739 14.866 1.00 93.00 90 THR A N 1
ATOM 697 C CA . THR A 1 90 ? -5.178 5.689 15.335 1.00 93.00 90 THR A CA 1
ATOM 698 C C . THR A 1 90 ? -4.067 4.959 16.086 1.00 93.00 90 THR A C 1
ATOM 700 O O . THR A 1 90 ? -4.333 4.192 17.025 1.00 93.00 90 THR A O 1
ATOM 703 N N . ASP A 1 91 ? -2.823 5.183 15.669 1.00 91.38 91 ASP A N 1
ATOM 704 C CA . ASP A 1 91 ? -1.646 4.763 16.421 1.00 91.38 91 ASP A CA 1
ATOM 705 C C . ASP A 1 91 ? -1.466 5.668 17.647 1.00 91.38 91 ASP A C 1
ATOM 707 O O . ASP A 1 91 ? -1.559 6.889 17.575 1.00 91.38 91 ASP A O 1
ATOM 711 N N . ARG A 1 92 ? -1.242 5.049 18.806 1.00 90.38 92 ARG A N 1
ATOM 712 C CA . ARG A 1 92 ? -1.101 5.758 20.083 1.00 90.38 92 ARG A CA 1
ATOM 713 C C . ARG A 1 92 ? 0.258 6.422 20.243 1.00 90.38 92 ARG A C 1
ATOM 715 O O . ARG A 1 92 ? 0.368 7.314 21.073 1.00 90.38 92 ARG A O 1
ATOM 722 N N . VAL A 1 93 ? 1.272 5.949 19.519 1.00 92.00 93 VAL A N 1
ATOM 723 C CA . VAL A 1 93 ? 2.630 6.489 19.617 1.00 92.00 93 VAL A CA 1
ATOM 724 C C . VAL A 1 93 ? 2.752 7.740 18.755 1.00 92.00 93 VAL A C 1
ATOM 726 O O . VAL A 1 93 ? 3.147 8.787 19.254 1.00 92.00 93 VAL A O 1
ATOM 729 N N . THR A 1 94 ? 2.368 7.646 17.483 1.00 92.31 94 THR A N 1
ATOM 730 C CA . THR A 1 94 ? 2.467 8.758 16.522 1.00 92.31 94 THR A CA 1
ATOM 731 C C . THR A 1 94 ? 1.267 9.707 16.554 1.00 92.31 94 THR A C 1
ATOM 733 O O . THR A 1 94 ? 1.383 10.857 16.146 1.00 92.31 94 THR A O 1
ATOM 736 N N . GLY A 1 95 ? 0.100 9.247 17.019 1.00 92.56 95 GLY A N 1
ATOM 737 C CA . GLY A 1 95 ? -1.160 9.992 16.919 1.00 92.56 95 GLY A CA 1
ATOM 738 C C . GLY A 1 95 ? -1.765 9.992 15.510 1.00 92.56 95 GLY A C 1
ATOM 739 O O . GLY A 1 95 ? -2.853 10.533 15.300 1.00 92.56 95 GLY A O 1
ATOM 740 N N . GLU A 1 96 ? -1.103 9.365 14.540 1.00 93.56 96 GLU A N 1
ATOM 741 C CA . GLU A 1 96 ? -1.562 9.324 13.160 1.00 93.56 96 GLU A CA 1
ATOM 742 C C . GLU A 1 96 ? -2.700 8.317 12.984 1.00 93.56 96 GLU A C 1
ATOM 744 O O . GLU A 1 96 ? -2.752 7.255 13.614 1.00 93.56 96 GLU A O 1
ATOM 749 N N . THR A 1 97 ? -3.651 8.663 12.116 1.00 93.88 97 THR A N 1
ATOM 750 C CA . THR A 1 97 ? -4.829 7.834 11.855 1.00 93.88 97 THR A CA 1
ATOM 751 C C . THR A 1 97 ? -4.764 7.237 10.466 1.00 93.88 97 THR A C 1
ATOM 753 O O . THR A 1 97 ? -4.794 7.948 9.464 1.00 93.88 97 THR A O 1
ATOM 756 N N . PHE A 1 98 ? -4.782 5.909 10.411 1.00 92.69 98 PHE A N 1
ATOM 757 C CA . PHE A 1 98 ? -4.711 5.160 9.166 1.00 92.69 98 PHE A CA 1
ATOM 758 C C . PHE A 1 98 ? -5.952 4.303 8.962 1.00 92.69 98 PHE A C 1
ATOM 760 O O . PHE A 1 98 ? -6.638 3.901 9.904 1.00 92.69 98 PHE A O 1
ATOM 767 N N . VAL A 1 99 ? -6.246 3.981 7.704 1.00 92.69 99 VAL A N 1
ATOM 768 C CA . VAL A 1 99 ? -7.253 2.966 7.390 1.00 92.69 99 VAL A CA 1
ATOM 769 C C . VAL A 1 99 ? -6.667 1.588 7.699 1.00 92.69 99 VAL A C 1
ATOM 771 O O . VAL A 1 99 ? -5.539 1.275 7.319 1.00 92.69 99 VAL A O 1
ATOM 774 N N . ARG A 1 100 ? -7.437 0.731 8.370 1.00 90.38 100 ARG A N 1
ATOM 775 C CA . ARG A 1 100 ? -7.050 -0.651 8.663 1.00 90.38 100 ARG A CA 1
ATOM 776 C C . ARG A 1 100 ? -6.629 -1.373 7.378 1.00 90.38 100 ARG A C 1
ATOM 778 O O . ARG A 1 100 ? -7.263 -1.250 6.326 1.00 90.38 100 ARG A O 1
ATOM 785 N N . GLY A 1 101 ? -5.520 -2.101 7.472 1.00 86.88 101 GLY A N 1
ATOM 786 C CA . GLY A 1 101 ? -4.947 -2.834 6.345 1.00 86.88 101 GLY A CA 1
ATOM 787 C C . GLY A 1 101 ? -4.319 -1.950 5.262 1.00 86.88 101 GLY A C 1
ATOM 788 O O . GLY A 1 101 ? -3.853 -2.495 4.268 1.00 86.88 101 GLY A O 1
ATOM 789 N N . ALA A 1 102 ? -4.272 -0.618 5.423 1.00 89.25 102 ALA A N 1
ATOM 790 C CA . ALA A 1 102 ? -3.638 0.267 4.445 1.00 89.25 102 ALA A CA 1
ATOM 791 C C . ALA A 1 102 ? -2.164 -0.084 4.244 1.00 89.25 102 ALA A C 1
ATOM 793 O O . ALA A 1 102 ? -1.748 -0.238 3.106 1.00 89.25 102 ALA A O 1
ATOM 794 N N . ALA A 1 103 ? -1.408 -0.299 5.326 1.00 88.00 103 ALA A N 1
ATOM 795 C CA . ALA A 1 103 ? -0.004 -0.699 5.238 1.00 88.00 103 ALA A CA 1
ATOM 796 C C . ALA A 1 103 ? 0.184 -1.984 4.415 1.00 88.00 103 ALA A C 1
ATOM 798 O O . ALA A 1 103 ? 0.981 -2.000 3.489 1.00 88.00 103 ALA A O 1
ATOM 799 N N . GLY A 1 104 ? -0.614 -3.025 4.679 1.00 86.69 104 GLY A N 1
ATOM 800 C CA . GLY A 1 104 ? -0.546 -4.277 3.919 1.00 86.69 104 GLY A CA 1
ATOM 801 C C . GLY A 1 104 ? -0.863 -4.095 2.432 1.00 86.69 104 GLY A C 1
ATOM 802 O O . GLY A 1 104 ? -0.152 -4.631 1.589 1.00 86.69 104 GLY A O 1
ATOM 803 N N . ARG A 1 105 ? -1.886 -3.295 2.100 1.00 89.06 105 ARG A N 1
ATOM 804 C CA . ARG A 1 105 ? -2.218 -2.967 0.702 1.00 89.06 105 ARG A CA 1
ATOM 805 C C . ARG A 1 105 ? -1.118 -2.152 0.025 1.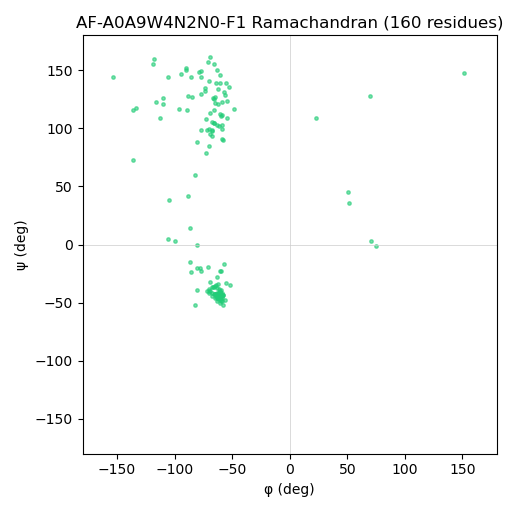00 89.06 105 ARG A C 1
ATOM 807 O O . ARG A 1 105 ? -0.770 -2.444 -1.109 1.00 89.06 105 ARG A O 1
ATOM 814 N N . MET A 1 106 ? -0.553 -1.168 0.725 1.00 92.25 106 MET A N 1
ATOM 815 C CA . MET A 1 106 ? 0.567 -0.375 0.216 1.00 92.25 106 MET A CA 1
ATOM 816 C C . MET A 1 106 ? 1.791 -1.253 -0.040 1.00 92.25 106 MET A C 1
ATOM 818 O O . MET A 1 106 ? 2.405 -1.111 -1.086 1.00 92.25 106 MET A O 1
ATOM 822 N N . CYS A 1 107 ? 2.117 -2.195 0.851 1.00 91.81 107 CYS A N 1
ATOM 823 C CA . CYS A 1 107 ? 3.205 -3.148 0.621 1.00 91.81 107 CYS A CA 1
ATOM 824 C C . CYS A 1 107 ? 2.971 -3.991 -0.640 1.00 91.81 107 CYS A C 1
ATOM 826 O O . CYS A 1 107 ? 3.854 -4.052 -1.487 1.00 91.81 107 CYS A O 1
ATOM 828 N N . GLN A 1 108 ? 1.777 -4.573 -0.802 1.00 92.31 108 GLN A N 1
ATOM 829 C CA . GLN A 1 108 ? 1.433 -5.356 -1.999 1.00 92.31 108 GLN A CA 1
ATOM 830 C C . GLN A 1 108 ? 1.544 -4.527 -3.284 1.00 92.31 108 GLN A C 1
ATOM 832 O O . GLN A 1 108 ? 2.069 -5.006 -4.286 1.00 92.31 108 GLN A O 1
ATOM 837 N N . GLU A 1 109 ? 1.076 -3.279 -3.250 1.00 95.06 109 GLU A N 1
ATOM 838 C CA . GLU A 1 109 ? 1.159 -2.382 -4.399 1.00 95.06 109 GLU A CA 1
ATOM 839 C C . GLU A 1 109 ? 2.607 -1.989 -4.709 1.00 95.06 109 GLU A C 1
ATOM 841 O O . GLU A 1 109 ? 3.021 -2.012 -5.863 1.00 95.06 109 GLU A O 1
ATOM 846 N N . ILE A 1 110 ? 3.414 -1.702 -3.686 1.00 97.25 110 ILE A N 1
ATOM 847 C CA . ILE A 1 110 ? 4.845 -1.432 -3.848 1.00 97.25 110 ILE A CA 1
ATOM 848 C C . ILE A 1 110 ? 5.548 -2.632 -4.489 1.00 97.25 110 ILE A C 1
ATOM 850 O O . ILE A 1 110 ? 6.341 -2.444 -5.410 1.00 97.25 110 ILE A O 1
ATOM 854 N N . ASP A 1 111 ? 5.259 -3.854 -4.042 1.00 96.75 111 ASP A N 1
ATOM 855 C CA . ASP A 1 111 ? 5.864 -5.067 -4.596 1.00 96.75 111 ASP A CA 1
ATOM 856 C C . ASP A 1 111 ? 5.450 -5.286 -6.056 1.00 96.75 111 ASP A C 1
ATOM 858 O O . ASP A 1 111 ? 6.299 -5.556 -6.910 1.00 96.75 111 ASP A O 1
ATOM 862 N N . ARG A 1 112 ? 4.168 -5.074 -6.375 1.00 97.62 112 ARG A N 1
ATOM 863 C CA . ARG A 1 112 ? 3.661 -5.106 -7.752 1.00 97.62 112 ARG A CA 1
ATOM 864 C C . ARG A 1 112 ? 4.383 -4.091 -8.642 1.00 97.62 112 ARG A C 1
ATOM 866 O O . ARG A 1 112 ? 4.900 -4.460 -9.695 1.00 97.62 112 ARG A O 1
ATOM 873 N N . LEU A 1 113 ? 4.448 -2.831 -8.214 1.00 97.81 113 LEU A N 1
ATOM 874 C CA . LEU A 1 113 ? 5.083 -1.747 -8.970 1.00 97.81 113 LEU A CA 1
ATOM 875 C C . LEU A 1 113 ? 6.588 -1.971 -9.144 1.00 97.81 113 LEU A C 1
ATOM 877 O O . LEU A 1 113 ? 7.160 -1.623 -10.180 1.00 97.81 113 LEU A O 1
ATOM 881 N N . ARG A 1 114 ? 7.247 -2.568 -8.145 1.00 97.62 114 ARG A N 1
ATOM 882 C CA . ARG A 1 114 ? 8.655 -2.971 -8.234 1.00 97.62 114 ARG A CA 1
ATOM 883 C C . ARG A 1 114 ? 8.855 -4.065 -9.273 1.00 97.62 114 ARG A C 1
ATOM 885 O O . ARG A 1 114 ? 9.762 -3.937 -10.092 1.00 97.62 114 ARG A O 1
ATOM 892 N N . GLN A 1 115 ? 8.009 -5.094 -9.279 1.00 97.94 115 GLN A N 1
ATOM 893 C CA . GLN A 1 115 ? 8.084 -6.165 -10.271 1.00 97.94 115 GLN A CA 1
ATOM 894 C C . GLN A 1 115 ? 7.872 -5.630 -11.690 1.00 97.94 115 GLN A C 1
ATOM 896 O O . GLN A 1 115 ? 8.613 -5.979 -12.608 1.00 97.94 115 GLN A O 1
ATOM 901 N N . GLU A 1 116 ? 6.893 -4.745 -11.870 1.00 97.88 116 GLU A N 1
ATOM 902 C CA . GLU A 1 116 ? 6.640 -4.101 -13.156 1.00 97.88 116 GLU A CA 1
ATOM 903 C C . GLU A 1 116 ? 7.842 -3.268 -13.620 1.00 97.88 116 GLU A C 1
ATOM 905 O O . GLU A 1 116 ? 8.282 -3.408 -14.761 1.00 97.88 116 GLU A O 1
ATOM 910 N N . ASN A 1 117 ? 8.448 -2.490 -12.719 1.00 98.06 117 ASN A N 1
ATOM 911 C CA . ASN A 1 117 ? 9.672 -1.744 -13.008 1.00 98.06 117 ASN A CA 1
ATOM 912 C C . ASN A 1 117 ? 10.823 -2.652 -13.455 1.00 98.06 117 ASN A C 1
ATOM 914 O O . ASN A 1 117 ? 11.547 -2.313 -14.390 1.00 98.06 117 ASN A O 1
ATOM 918 N N . VAL A 1 118 ? 11.015 -3.795 -12.793 1.00 98.25 118 VAL A N 1
ATOM 919 C CA . VAL A 1 118 ? 12.044 -4.774 -13.177 1.00 98.25 118 VAL A CA 1
ATOM 920 C C . VAL A 1 118 ? 11.772 -5.307 -14.582 1.00 98.25 118 VAL A C 1
ATOM 922 O O . VAL A 1 118 ? 12.670 -5.299 -15.424 1.00 98.25 118 VAL A O 1
ATOM 925 N N . ASN A 1 119 ? 10.529 -5.695 -14.866 1.00 97.81 119 ASN A N 1
ATOM 926 C CA . ASN A 1 119 ? 10.140 -6.221 -16.173 1.00 97.81 119 ASN A CA 1
ATOM 927 C C . ASN A 1 119 ? 10.357 -5.187 -17.289 1.00 97.81 119 ASN A C 1
ATOM 929 O O . ASN A 1 119 ? 10.918 -5.514 -18.334 1.00 97.81 119 ASN A O 1
ATOM 933 N N . GLN A 1 120 ? 9.952 -3.935 -17.065 1.00 97.75 120 GLN A N 1
ATOM 934 C CA . GLN A 1 120 ? 10.133 -2.845 -18.027 1.00 97.75 120 GLN A CA 1
ATOM 935 C C . GLN A 1 120 ? 11.617 -2.555 -18.278 1.00 97.75 120 GLN A C 1
ATOM 937 O O . GLN A 1 120 ? 12.040 -2.446 -19.428 1.00 97.75 120 GLN A O 1
ATOM 942 N N . LYS A 1 121 ? 12.439 -2.500 -17.222 1.00 97.88 121 LYS A N 1
ATOM 943 C CA . LYS A 1 121 ? 13.893 -2.324 -17.356 1.00 97.88 121 LYS A CA 1
ATOM 944 C C . LYS A 1 121 ? 14.535 -3.461 -18.142 1.00 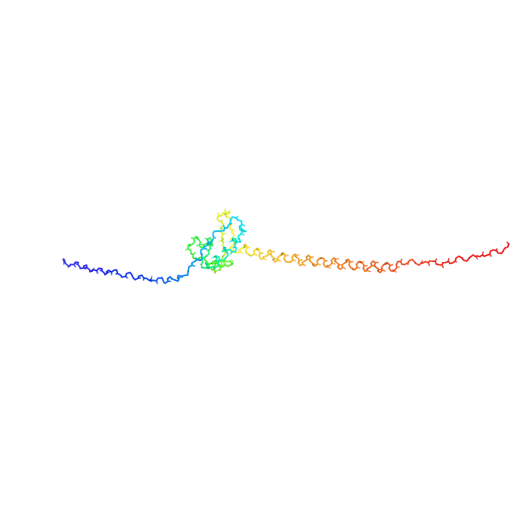97.88 121 LYS A C 1
ATOM 946 O O . LYS A 1 121 ? 15.373 -3.198 -18.999 1.00 97.88 121 LYS A O 1
ATOM 951 N N . GLN A 1 122 ? 14.109 -4.702 -17.912 1.00 97.94 122 GLN A N 1
ATOM 952 C CA . GLN A 1 122 ? 14.599 -5.845 -18.678 1.00 97.94 122 GLN A CA 1
ATOM 953 C C . GLN A 1 122 ? 14.236 -5.727 -20.161 1.00 97.94 122 GLN A C 1
ATOM 955 O O . GLN A 1 122 ? 15.070 -6.003 -21.019 1.00 97.94 122 GLN A O 1
ATOM 960 N N . GLN A 1 123 ? 13.017 -5.282 -20.481 1.00 97.81 123 GLN A N 1
ATOM 961 C CA . GLN A 1 123 ? 12.626 -5.033 -21.869 1.00 97.81 123 GLN A CA 1
ATOM 962 C C . GLN A 1 123 ? 13.503 -3.958 -22.513 1.00 97.81 123 GLN A C 1
ATOM 964 O O . GLN A 1 123 ? 13.963 -4.161 -23.632 1.00 97.81 123 GLN A O 1
ATOM 969 N N . ILE A 1 124 ? 13.778 -2.855 -21.809 1.00 98.12 124 ILE A N 1
ATOM 970 C CA . ILE A 1 124 ? 14.663 -1.791 -22.303 1.00 98.12 124 ILE A CA 1
ATOM 971 C C . ILE A 1 124 ? 16.060 -2.342 -22.599 1.00 98.12 124 ILE A C 1
ATOM 973 O O . ILE A 1 124 ? 16.570 -2.118 -23.693 1.00 98.12 124 ILE A O 1
ATOM 977 N N . VAL A 1 125 ? 16.650 -3.106 -21.676 1.00 98.06 125 VAL A N 1
ATOM 978 C CA . VAL A 1 125 ? 17.972 -3.726 -21.872 1.00 98.06 125 VAL A CA 1
ATOM 979 C C . VAL A 1 125 ? 17.960 -4.673 -23.072 1.00 98.06 125 VAL A C 1
ATOM 981 O O . VAL A 1 125 ? 18.833 -4.592 -23.930 1.00 98.06 125 VAL A O 1
ATOM 984 N N . ASN A 1 126 ? 16.941 -5.527 -23.184 1.00 98.12 126 ASN A N 1
ATOM 985 C CA . ASN A 1 126 ? 16.809 -6.452 -24.309 1.00 98.12 126 ASN A CA 1
ATOM 986 C C . ASN A 1 126 ? 16.686 -5.706 -25.648 1.00 98.12 126 ASN A C 1
ATOM 988 O O . ASN A 1 126 ? 17.263 -6.126 -26.649 1.00 98.12 126 ASN A O 1
ATOM 992 N N . TRP A 1 127 ? 15.933 -4.603 -25.683 1.00 97.88 127 TRP A N 1
ATOM 993 C CA . TRP A 1 127 ? 15.803 -3.770 -26.878 1.00 97.88 127 TRP A CA 1
ATOM 994 C C . TRP A 1 127 ? 17.108 -3.060 -27.229 1.00 97.88 127 TRP A C 1
ATOM 996 O O . TRP A 1 127 ? 17.508 -3.081 -28.389 1.00 97.88 127 TRP A O 1
ATOM 1006 N N . GLN A 1 128 ? 17.802 -2.488 -26.244 1.00 97.81 128 GLN A N 1
ATOM 1007 C CA . GLN A 1 128 ? 19.114 -1.869 -26.440 1.00 97.81 128 GLN A CA 1
ATOM 1008 C C . GLN A 1 128 ? 20.126 -2.873 -27.000 1.00 97.81 128 GLN A C 1
ATOM 1010 O O . GLN A 1 128 ? 20.824 -2.559 -27.960 1.00 97.81 128 GLN A O 1
ATOM 1015 N N . GLN A 1 129 ? 20.143 -4.094 -26.463 1.00 97.81 129 GLN A N 1
ATOM 1016 C CA . GLN A 1 129 ? 21.003 -5.174 -26.934 1.00 97.81 129 GLN A CA 1
ATOM 1017 C C . GLN A 1 129 ? 20.729 -5.520 -28.407 1.00 97.81 129 GLN A C 1
ATOM 1019 O O . GLN A 1 129 ? 21.660 -5.558 -29.208 1.00 97.81 129 GLN A O 1
ATOM 1024 N N . LYS A 1 130 ? 19.455 -5.661 -28.801 1.00 97.56 130 LYS A N 1
ATOM 1025 C CA . LYS A 1 130 ? 19.078 -5.880 -30.211 1.00 97.56 130 LYS A CA 1
ATOM 1026 C C . LYS A 1 130 ? 19.517 -4.736 -31.121 1.00 97.56 130 LYS A C 1
ATOM 1028 O O . LYS A 1 130 ? 19.980 -4.983 -32.230 1.00 97.56 130 LYS A O 1
ATOM 1033 N N . CYS A 1 131 ? 19.378 -3.487 -30.677 1.00 97.31 131 CYS A N 1
ATOM 1034 C CA . CYS A 1 131 ? 19.847 -2.337 -31.449 1.00 97.31 131 CYS A CA 1
ATOM 1035 C C . CYS A 1 131 ? 21.365 -2.391 -31.667 1.00 97.31 131 CYS A C 1
ATOM 1037 O O . CYS A 1 131 ? 21.828 -2.135 -32.776 1.00 97.31 131 CYS A O 1
ATOM 1039 N N . VAL A 1 132 ? 22.132 -2.763 -30.638 1.00 97.56 132 VAL A N 1
ATOM 1040 C CA . VAL A 1 132 ? 23.589 -2.933 -30.737 1.00 97.56 132 VAL A CA 1
ATOM 1041 C C . VAL A 1 132 ? 23.952 -4.070 -31.695 1.00 97.56 132 VAL A C 1
ATOM 1043 O O . VAL A 1 132 ? 24.809 -3.885 -32.554 1.00 97.56 132 VAL A O 1
ATOM 1046 N N . GLU A 1 133 ? 23.282 -5.219 -31.608 1.00 96.81 133 GLU A N 1
ATOM 1047 C CA . GLU A 1 133 ? 23.502 -6.366 -32.505 1.00 96.81 133 GLU A CA 1
ATOM 1048 C C . GLU A 1 133 ? 23.219 -6.022 -33.974 1.00 96.81 133 GLU A C 1
ATOM 1050 O O . GLU A 1 133 ? 23.993 -6.373 -34.873 1.00 96.81 133 GLU A O 1
ATOM 1055 N N . LEU A 1 134 ? 22.128 -5.295 -34.229 1.00 96.38 134 LEU A N 1
ATOM 1056 C CA . LEU A 1 134 ? 21.799 -4.804 -35.566 1.00 96.38 134 LEU A CA 1
ATOM 1057 C C . LEU A 1 134 ? 22.852 -3.812 -36.069 1.00 96.38 134 LEU A C 1
ATOM 1059 O O . LEU A 1 134 ? 23.278 -3.921 -37.218 1.00 96.38 134 LEU A O 1
ATOM 1063 N N . GLN A 1 135 ? 23.319 -2.896 -35.217 1.00 95.75 135 GLN A N 1
ATOM 1064 C CA . GLN A 1 135 ? 24.369 -1.942 -35.578 1.00 95.75 135 GLN A CA 1
ATOM 1065 C C . GLN A 1 135 ? 25.681 -2.654 -35.936 1.00 95.75 135 GLN A C 1
ATOM 1067 O O . GLN A 1 135 ? 26.256 -2.381 -36.986 1.00 95.75 135 GLN A O 1
ATOM 1072 N N . GLN A 1 136 ? 26.110 -3.631 -35.132 1.00 96.00 136 GLN A N 1
ATOM 1073 C CA . GLN A 1 136 ? 27.297 -4.449 -35.416 1.00 96.00 136 GLN A CA 1
ATOM 1074 C C . GLN A 1 136 ? 27.164 -5.218 -36.738 1.00 96.00 136 GLN A C 1
ATOM 1076 O O . GLN A 1 136 ? 28.120 -5.321 -37.510 1.00 96.00 136 GL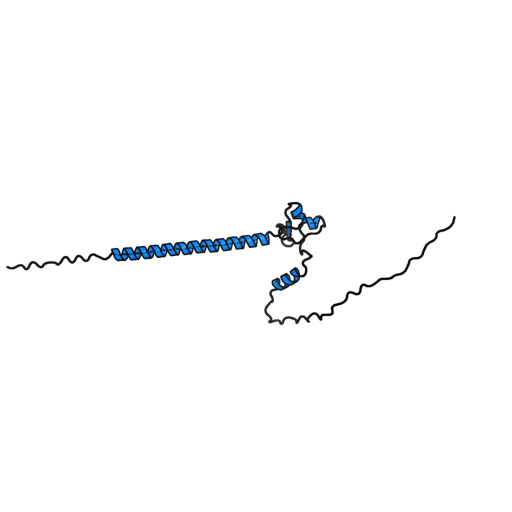N A O 1
ATOM 1081 N N . SER A 1 137 ? 25.967 -5.735 -37.028 1.00 95.12 137 SER A N 1
ATOM 1082 C CA . SER A 1 137 ? 25.676 -6.422 -38.291 1.00 95.12 137 SER A CA 1
ATOM 1083 C C . SER A 1 137 ? 25.776 -5.473 -39.490 1.00 95.12 137 SER A C 1
ATOM 1085 O O . SER A 1 137 ? 26.363 -5.835 -40.513 1.00 95.12 137 SER A O 1
ATOM 1087 N N . LEU A 1 138 ? 25.254 -4.247 -39.358 1.00 95.00 138 LEU A N 1
ATOM 1088 C CA . LEU A 1 138 ? 25.374 -3.197 -40.373 1.00 95.00 138 LEU A CA 1
ATOM 1089 C C . LEU A 1 138 ? 26.834 -2.789 -40.596 1.00 95.00 138 LEU A C 1
ATOM 1091 O O . LEU A 1 138 ? 27.268 -2.715 -41.745 1.00 95.00 138 LEU A O 1
ATOM 1095 N N . ASP A 1 139 ? 27.608 -2.590 -39.529 1.00 93.06 139 ASP A N 1
ATOM 1096 C CA . ASP A 1 139 ? 29.027 -2.230 -39.618 1.00 93.06 139 ASP A CA 1
ATOM 1097 C C . ASP A 1 139 ? 29.852 -3.342 -40.288 1.00 93.06 139 ASP A C 1
ATOM 1099 O O . ASP A 1 139 ? 30.720 -3.062 -41.116 1.00 93.06 139 ASP A O 1
ATOM 1103 N N . SER A 1 140 ? 29.528 -4.614 -40.025 1.00 91.19 140 SER A N 1
ATOM 1104 C CA . SER A 1 140 ? 30.132 -5.763 -40.714 1.00 91.19 140 SER A CA 1
ATOM 1105 C C . SER A 1 140 ? 29.837 -5.767 -42.220 1.00 91.19 140 SER A C 1
ATOM 1107 O O . SER A 1 140 ? 30.747 -5.960 -43.030 1.00 91.19 140 SER A O 1
ATOM 1109 N N . VAL A 1 141 ? 28.580 -5.531 -42.621 1.00 91.44 141 VAL A N 1
ATOM 1110 C CA . VAL A 1 141 ? 28.196 -5.424 -44.043 1.00 91.44 141 VAL A CA 1
ATOM 1111 C C . VAL A 1 141 ? 28.899 -4.237 -44.701 1.00 91.44 141 VAL A C 1
ATOM 1113 O O . VAL A 1 141 ? 29.448 -4.382 -45.793 1.00 91.44 141 VAL A O 1
ATOM 1116 N N . ARG A 1 142 ? 28.941 -3.086 -44.021 1.00 91.94 142 ARG A N 1
ATOM 1117 C CA . ARG A 1 142 ? 29.636 -1.884 -44.489 1.00 91.94 142 ARG A CA 1
ATOM 1118 C C . ARG A 1 142 ? 31.125 -2.140 -44.703 1.00 91.94 142 ARG A C 1
ATOM 1120 O O . ARG A 1 142 ? 31.650 -1.743 -45.735 1.00 91.94 142 ARG A O 1
ATOM 1127 N N . GLY A 1 143 ? 31.784 -2.837 -43.777 1.00 87.25 143 GLY A N 1
ATOM 1128 C CA . GLY A 1 143 ? 33.188 -3.228 -43.909 1.00 87.25 143 GLY A CA 1
ATOM 1129 C C . GLY A 1 143 ? 33.448 -4.124 -45.123 1.00 87.25 143 GLY A C 1
ATOM 1130 O O . GLY A 1 143 ? 34.426 -3.910 -45.831 1.00 87.25 143 GLY A O 1
ATOM 1131 N N . ARG A 1 144 ? 32.545 -5.072 -45.424 1.00 84.56 144 ARG A N 1
ATOM 1132 C CA . ARG A 1 144 ? 32.643 -5.916 -46.632 1.00 84.56 144 ARG A CA 1
ATOM 1133 C C . ARG A 1 144 ? 32.483 -5.129 -47.933 1.00 84.56 144 ARG A C 1
ATOM 1135 O O . ARG A 1 144 ? 33.134 -5.462 -48.912 1.00 84.56 144 ARG A O 1
ATOM 1142 N N . LEU A 1 145 ? 31.622 -4.111 -47.953 1.00 79.50 145 LEU A N 1
ATOM 1143 C CA . LEU A 1 145 ? 31.421 -3.253 -49.129 1.00 79.50 145 LEU A CA 1
ATOM 1144 C C . LEU A 1 145 ? 32.535 -2.209 -49.309 1.00 79.50 145 LEU A C 1
ATOM 1146 O O . LEU A 1 145 ? 32.707 -1.691 -50.405 1.00 79.50 145 LEU A O 1
ATOM 1150 N N . ALA A 1 146 ? 33.287 -1.898 -48.252 1.00 71.75 146 ALA A N 1
ATOM 1151 C CA . ALA A 1 146 ? 34.352 -0.899 -48.258 1.00 71.75 146 ALA A CA 1
ATOM 1152 C C . ALA A 1 146 ? 35.720 -1.443 -48.718 1.00 71.75 146 ALA A C 1
ATOM 1154 O O . ALA A 1 146 ? 36.732 -0.774 -48.508 1.00 71.75 146 ALA A O 1
ATOM 1155 N N . THR A 1 147 ? 35.788 -2.634 -49.330 1.00 63.44 147 THR A N 1
ATOM 1156 C CA . THR A 1 147 ? 37.037 -3.123 -49.934 1.00 63.44 147 THR A CA 1
ATOM 1157 C C . THR A 1 147 ? 37.502 -2.124 -50.996 1.00 63.44 147 THR A C 1
ATOM 1159 O O . THR A 1 147 ? 36.733 -1.856 -51.925 1.00 63.44 147 THR A O 1
ATOM 1162 N N . PRO A 1 148 ? 38.722 -1.565 -50.896 1.00 58.38 148 PRO A N 1
ATOM 1163 C CA . PRO A 1 148 ? 39.251 -0.714 -51.944 1.00 58.38 148 PRO A CA 1
ATOM 1164 C C . PRO A 1 148 ? 39.368 -1.561 -53.205 1.00 58.38 148 PRO A C 1
ATOM 1166 O O . PRO A 1 148 ? 40.049 -2.585 -53.208 1.00 58.38 148 PRO A O 1
ATOM 1169 N N . TYR A 1 149 ? 38.684 -1.143 -54.264 1.00 56.19 149 TYR A N 1
ATOM 1170 C CA . TYR A 1 149 ? 39.044 -1.531 -55.615 1.00 56.19 149 TYR A CA 1
ATOM 1171 C C . TYR A 1 149 ? 40.480 -1.040 -55.819 1.00 56.19 149 TYR A C 1
ATOM 1173 O O . TYR A 1 149 ? 40.720 0.155 -55.973 1.00 56.19 149 TYR A O 1
ATOM 1181 N N . SER A 1 150 ? 41.452 -1.937 -55.670 1.00 55.12 150 SER A N 1
ATOM 1182 C CA . SER A 1 150 ? 42.823 -1.689 -56.089 1.00 55.12 150 SER A CA 1
ATOM 1183 C C . SER A 1 150 ? 42.793 -1.503 -57.602 1.00 55.12 150 SER A C 1
ATOM 1185 O O . SER A 1 150 ? 42.635 -2.480 -58.333 1.00 55.12 150 SER A O 1
ATOM 1187 N N . ASP A 1 151 ? 42.884 -0.247 -58.041 1.00 49.69 151 ASP A N 1
ATOM 1188 C CA . ASP A 1 151 ? 43.197 0.135 -59.416 1.00 49.69 151 ASP A CA 1
ATOM 1189 C C . ASP A 1 151 ? 44.551 -0.479 -59.791 1.00 49.69 151 ASP A C 1
ATOM 1191 O O . ASP A 1 151 ? 45.608 0.116 -59.592 1.00 49.69 151 ASP A O 1
ATOM 1195 N N . ASP A 1 152 ? 44.519 -1.693 -60.332 1.00 52.75 152 ASP A N 1
ATOM 1196 C CA . ASP A 1 152 ? 45.645 -2.310 -61.025 1.00 52.75 152 ASP A CA 1
ATOM 1197 C C . ASP A 1 152 ? 45.659 -1.788 -62.473 1.00 52.75 152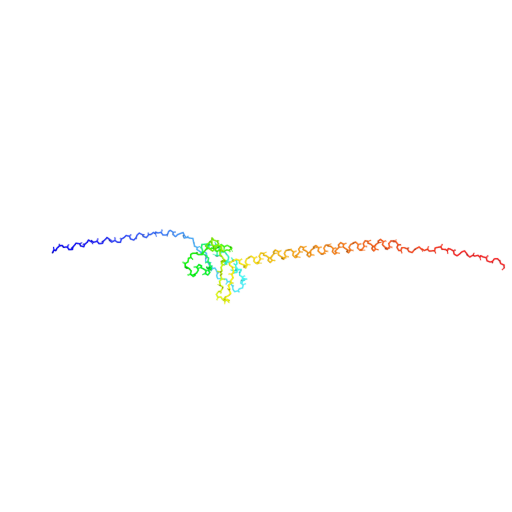 ASP A C 1
ATOM 1199 O O . ASP A 1 152 ? 45.477 -2.521 -63.445 1.00 52.75 152 ASP A O 1
ATOM 1203 N N . PHE A 1 153 ? 45.792 -0.466 -62.631 1.00 49.84 153 PHE A N 1
ATOM 1204 C CA . PHE A 1 153 ? 46.166 0.121 -63.914 1.00 49.84 153 PHE A CA 1
ATOM 1205 C C . PHE A 1 153 ? 47.679 -0.007 -64.049 1.00 49.84 153 PHE A C 1
ATOM 1207 O O . PHE A 1 153 ? 48.444 0.880 -63.666 1.00 49.84 153 PHE A O 1
ATOM 1214 N N . GLY A 1 154 ? 48.095 -1.152 -64.591 1.00 46.81 154 GLY A N 1
ATOM 1215 C CA . GLY A 1 154 ? 49.458 -1.395 -65.033 1.00 46.81 154 GLY A CA 1
ATOM 1216 C C . GLY A 1 154 ? 49.955 -0.233 -65.890 1.00 46.81 154 GLY A C 1
ATOM 1217 O O . GLY A 1 154 ? 49.426 0.049 -66.967 1.00 46.81 154 GLY A O 1
ATOM 1218 N N . ILE A 1 155 ? 50.984 0.450 -65.394 1.00 49.38 155 ILE A N 1
ATOM 1219 C CA . ILE A 1 155 ? 51.772 1.392 -66.178 1.00 49.38 155 ILE A CA 1
ATOM 1220 C C . ILE A 1 155 ? 52.525 0.548 -67.209 1.00 49.38 155 ILE A C 1
ATOM 1222 O O . ILE A 1 155 ? 53.534 -0.078 -66.898 1.00 49.38 155 ILE A O 1
ATOM 1226 N N . TYR A 1 156 ? 52.007 0.485 -68.434 1.00 50.03 156 TYR A N 1
ATOM 1227 C CA . TYR A 1 156 ? 52.777 0.010 -69.575 1.00 50.03 156 TYR A CA 1
ATOM 1228 C C . TYR A 1 156 ? 53.906 1.019 -69.811 1.00 50.03 156 TYR A C 1
ATOM 1230 O O . TYR A 1 156 ? 53.669 2.119 -70.311 1.00 50.03 156 TYR A O 1
ATOM 1238 N N . GLU A 1 157 ? 55.132 0.655 -69.430 1.00 51.06 157 GLU A N 1
ATOM 1239 C CA . GLU A 1 157 ? 56.338 1.326 -69.911 1.00 51.06 157 GLU A CA 1
ATOM 1240 C C . GLU A 1 157 ? 56.374 1.209 -71.440 1.00 51.06 157 GLU A C 1
ATOM 1242 O O . GLU A 1 157 ? 56.695 0.166 -72.012 1.00 51.06 157 GLU A O 1
ATOM 1247 N N . VAL A 1 158 ? 56.017 2.294 -72.123 1.00 50.78 158 VAL A N 1
ATOM 1248 C CA . VAL A 1 158 ? 56.343 2.483 -73.535 1.00 50.78 158 VAL A CA 1
ATOM 1249 C C . VAL A 1 158 ? 57.855 2.651 -73.635 1.00 50.78 158 VAL A C 1
ATOM 1251 O O . VAL A 1 158 ? 58.394 3.731 -73.404 1.00 50.78 158 VAL A O 1
ATOM 1254 N N . GLY A 1 159 ? 58.536 1.550 -73.953 1.00 48.12 159 GLY A N 1
ATOM 1255 C CA . GLY A 1 159 ? 59.943 1.545 -74.328 1.00 48.12 159 GLY A CA 1
ATOM 1256 C C . GLY A 1 159 ? 60.177 2.502 -75.494 1.00 48.12 159 GLY A C 1
ATOM 1257 O O . GLY A 1 159 ? 59.757 2.246 -76.623 1.00 48.12 159 GLY A O 1
ATOM 1258 N N . ALA A 1 160 ? 60.843 3.617 -75.206 1.00 49.16 160 ALA A N 1
ATOM 1259 C CA . ALA A 1 160 ? 61.379 4.512 -76.212 1.00 49.16 160 ALA A CA 1
ATOM 1260 C C . ALA A 1 160 ? 62.565 3.815 -76.894 1.00 49.16 160 ALA A C 1
ATOM 1262 O O . ALA A 1 160 ? 63.675 3.776 -76.369 1.00 49.16 160 ALA A O 1
ATOM 1263 N N . TYR A 1 161 ? 62.315 3.242 -78.068 1.00 48.88 161 TYR A N 1
ATOM 1264 C CA . TYR A 1 161 ? 63.349 3.114 -79.084 1.00 48.88 161 TYR A CA 1
ATOM 1265 C C . TYR A 1 161 ? 63.637 4.521 -79.601 1.00 48.88 161 TYR A C 1
ATOM 1267 O O . TYR A 1 161 ? 62.728 5.106 -80.178 1.00 48.88 161 TYR A O 1
ATOM 1275 N N . PHE A 1 162 ? 64.835 5.050 -79.350 1.00 46.09 162 PHE A N 1
ATOM 1276 C CA . PHE A 1 162 ? 65.685 5.807 -80.283 1.00 46.09 162 PHE A CA 1
ATOM 1277 C C . PHE A 1 162 ? 67.031 6.105 -79.618 1.00 46.09 162 PHE A C 1
ATOM 1279 O O . PHE A 1 162 ? 67.029 6.611 -78.475 1.00 46.09 162 PHE A O 1
#

Foldseek 3Di:
DDDDDDDDDDDDDPPPDDPPPPPDPDPDPDDDDPPDPDDDPVVVVVVVCVVVQADDPFAFPVCVVVVHDFHPDQQAGPVCVVVVHFRWGQDPVVRDIDGHNPVVVVVVVVVVVVVVVVVVVVVVVVVVVVVVVVVVVVVVVVVVVPPDPPPPPDPPPPDDDD

pLDDT: mean 78.51, std 20.03, range [38.22, 98.25]

Solvent-accessible surface area (backbone atoms only — not comparable to full-atom values): 10545 Å² total; per-residue (Å²): 132,87,79,92,82,85,80,83,84,84,80,86,79,86,78,75,79,80,78,82,74,81,86,69,83,76,76,81,80,74,78,78,59,94,82,56,80,85,73,65,63,65,60,56,46,52,59,55,50,63,76,46,73,89,61,55,95,72,67,35,51,67,32,60,75,70,73,46,92,57,53,80,48,68,76,26,25,61,78,31,51,78,66,76,44,87,31,38,36,63,43,86,86,80,65,50,73,41,54,42,47,44,68,61,52,51,51,55,50,51,53,51,54,49,52,50,51,52,54,52,51,50,50,51,53,55,50,52,51,51,53,51,53,52,49,54,52,50,52,53,53,49,55,67,71,62,61,77,82,77,80,80,73,75,80,77,81,78,79,79,86,128

Mean predicted aligned error: 16.2 Å

Sequence (162 aa):
MDSLQRSPSPESSNKRINDDASDNPKPKKHRRSRHDPEPDWSALMREKVSKSSSRVGQACDRCKLKKMKCTPDFYGCGCCLALNLPCKVTDRVTGETFVRGAAGRMCQEIDRLRQENVNQKQQIVNWQQKCVELQQSLDSVRGRLATPYSDDFGIYEVGAYF

Organism: NCBI:txid1612424

Nearest PDB structures (foldseek):
  1pyi-assembly1_A  TM=8.557E-01  e=1.862E-04  Saccharomyces cerevisiae
  1pyi-assembly1_B  TM=7.131E-01  e=9.268E-03  Saccharomyces cerevisiae

InterPro domains:
  IPR001138 Zn(2)Cys(6) fungal-type DNA-binding domain [PF00172] (58-92)
  IPR001138 Zn(2)Cys(6) fungal-type DNA-binding domain [PS00463] (59-87)
  IPR001138 Zn(2)Cys(6) fungal-type DNA-binding domain [SM00066] (54-98)
  IPR001138 Zn(2)Cys(6) fungal-type DNA-binding domain [cd00067] (55-87)
  IPR036864 Zn(2)-C6 fungal-type DNA-binding domain superfamily [G3DSA:4.10.240.10] (50-136)
  IPR036864 Zn(2)-C6 fungal-type DNA-binding domain superfamily [SSF57701] (52-93)

Radius of gyration: 42.25 Å; Cα contacts (8 Å, |Δi|>4): 70; chains: 1; bounding box: 118×43×144 Å